Protein AF-A0A0Q7NGW6-F1 (afdb_monomer)

Sequence (98 aa):
MIEFGANHELYEGIARLDIEKLDEERQQFIKSQLGRSVDELEMTAFARRALKKIGCDTVGKILAASEADFQRVKWVGEVRSRNMMNIATAAVMEYLSG

Solvent-accessible surface area (backbone atoms only — not comparable to full-atom values): 5706 Å² total; per-residue (Å²): 136,91,82,80,57,88,88,35,79,87,36,50,68,64,74,65,56,58,64,66,61,52,49,52,53,50,52,52,50,53,54,53,56,34,62,34,50,46,84,78,42,79,67,55,76,64,58,52,52,45,33,46,75,70,67,31,48,23,44,41,45,52,75,69,54,51,56,71,57,42,36,71,34,90,97,26,50,74,76,50,8,50,54,52,48,50,53,53,51,48,26,48,51,51,63,76,72,107

Nearest PDB structures (foldseek):
  3gfk-assembly1_B  TM=7.758E-01  e=6.351E-03  Bacillus subtilis
  8xbt-assembly1_K  TM=6.573E-01  e=1.526E-02  Homo sapiens
  8wa1-assembly1_A  TM=7.134E-01  e=1.455E-01  Nicotiana tabacum
  1t4g-assembly1_A  TM=6.477E-01  e=1.133E-01  Methanococcus voltae
  8faz-assembly1_C  TM=6.111E-01  e=1.367E-01  Homo sapiens

Secondary structure (DSSP, 8-state):
-----TTSGGGHHHHT--HHHHHH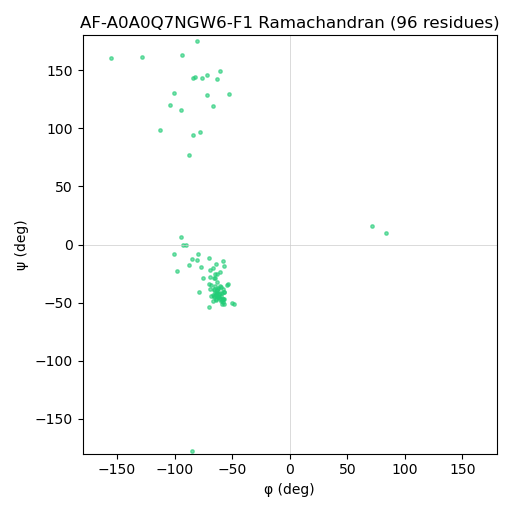HHHHHHHHHHT-BGGGS---HHHHHHHHHTT--BHHHHHH--HHHHHTSTT--HHHHHHHHHHHHHHHHHHHH-

Mean predicted aligned error: 6.02 Å

Foldseek 3Di:
DDDDDCPDPVNVVVVPDPPVVVVVVVVVVVVVQQAAFLVVFPDDPVLNVQCVVLVNGGLVSLVVDDLVSQCPRPPQDNVNSVVSSVRSVVRSVVVVVD

Structure (mmCIF, N/CA/C/O backbone):
data_AF-A0A0Q7NGW6-F1
#
_entry.id   AF-A0A0Q7NGW6-F1
#
loop_
_atom_site.group_PDB
_atom_site.id
_atom_site.type_symbol
_atom_site.label_atom_id
_atom_site.label_alt_id
_atom_site.label_comp_id
_atom_site.label_asym_id
_atom_site.label_entity_id
_atom_site.label_seq_id
_atom_site.pdbx_PDB_ins_code
_atom_site.Cartn_x
_atom_site.Cartn_y
_atom_site.Cartn_z
_atom_site.occupancy
_atom_site.B_iso_or_equiv
_atom_site.auth_seq_id
_atom_site.auth_comp_id
_atom_site.auth_asym_id
_atom_site.auth_atom_id
_atom_site.pdbx_PDB_model_num
ATOM 1 N N . MET A 1 1 ? -8.128 6.531 48.037 1.00 56.03 1 MET A N 1
ATOM 2 C CA . MET A 1 1 ? -8.332 6.037 46.662 1.00 56.03 1 MET A CA 1
ATOM 3 C C . MET A 1 1 ? -9.795 5.646 46.578 1.00 56.03 1 MET A C 1
ATOM 5 O O . MET A 1 1 ? -10.223 4.878 47.427 1.00 56.03 1 MET A O 1
ATOM 9 N N . ILE A 1 2 ? -10.579 6.288 45.712 1.00 71.94 2 ILE A N 1
ATOM 10 C CA . ILE A 1 2 ? -11.995 5.944 45.520 1.00 71.94 2 ILE A CA 1
ATOM 11 C C . ILE A 1 2 ? -12.015 4.969 44.349 1.00 71.94 2 ILE A C 1
ATOM 13 O O . ILE A 1 2 ? -11.591 5.334 43.256 1.00 71.94 2 ILE A O 1
ATOM 17 N N . GLU A 1 3 ? -12.424 3.730 44.597 1.00 67.50 3 GLU A N 1
ATOM 18 C CA . GLU A 1 3 ? -12.602 2.725 43.552 1.00 67.50 3 GLU A CA 1
ATOM 19 C C . GLU A 1 3 ? -14.089 2.618 43.225 1.00 67.50 3 GLU A C 1
ATOM 21 O O . GLU A 1 3 ? -14.933 2.515 44.117 1.00 67.50 3 GLU A O 1
ATOM 26 N N . PHE A 1 4 ? -14.412 2.675 41.938 1.00 72.50 4 PHE A N 1
ATOM 27 C CA . PHE A 1 4 ? -15.775 2.570 41.441 1.00 72.50 4 PHE A CA 1
ATOM 28 C C . PHE A 1 4 ? -15.975 1.174 40.849 1.00 72.50 4 PHE A C 1
ATOM 30 O O . PHE A 1 4 ? -15.255 0.775 39.935 1.00 72.50 4 PHE A O 1
ATOM 37 N N . GLY A 1 5 ? -16.929 0.417 41.394 1.00 75.44 5 GLY A N 1
ATOM 38 C CA . GLY A 1 5 ? -17.286 -0.914 40.896 1.00 75.44 5 GLY A CA 1
ATOM 39 C C . GLY A 1 5 ? -18.218 -0.865 39.680 1.00 75.44 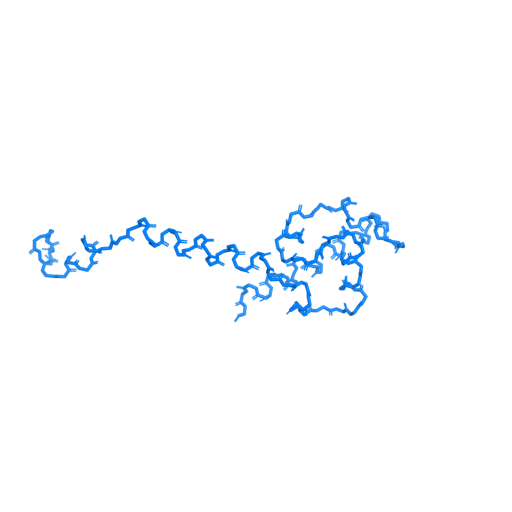5 GLY A C 1
ATOM 40 O O . GLY A 1 5 ? -18.729 0.192 39.317 1.00 75.44 5 GLY A O 1
ATOM 41 N N . ALA A 1 6 ? -18.509 -2.032 39.098 1.00 76.00 6 ALA A N 1
ATOM 42 C CA . ALA A 1 6 ? -19.343 -2.184 37.896 1.00 76.00 6 ALA A CA 1
ATOM 43 C C . ALA A 1 6 ? -20.780 -1.617 38.008 1.00 76.00 6 ALA A C 1
ATOM 45 O O . ALA A 1 6 ? -21.448 -1.446 36.995 1.00 76.00 6 ALA A O 1
ATOM 46 N N . ASN A 1 7 ? -21.245 -1.304 39.223 1.00 81.50 7 ASN A N 1
ATOM 47 C CA . ASN A 1 7 ? -22.559 -0.707 39.492 1.0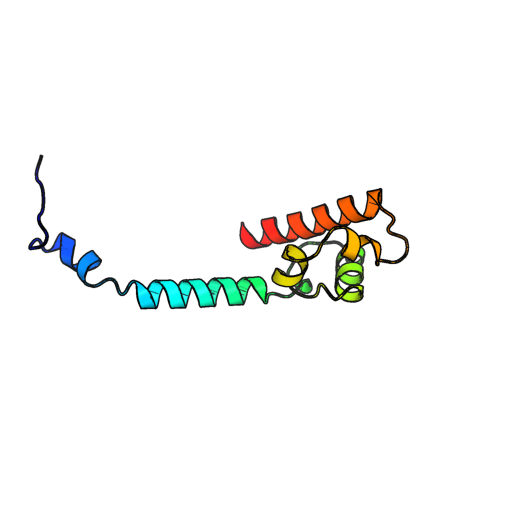0 81.50 7 ASN A CA 1
ATOM 48 C C . ASN A 1 7 ? -22.552 0.835 39.492 1.00 81.50 7 ASN A C 1
ATOM 50 O O . ASN A 1 7 ? -23.581 1.448 39.763 1.00 81.50 7 ASN A O 1
ATOM 54 N N . HIS A 1 8 ? -21.399 1.473 39.274 1.00 85.19 8 HIS A N 1
ATOM 55 C CA . HIS A 1 8 ? -21.283 2.929 39.269 1.00 85.19 8 HIS A CA 1
ATOM 56 C C . HIS A 1 8 ? -21.653 3.509 37.896 1.00 85.19 8 HIS A C 1
ATOM 58 O O . HIS A 1 8 ? -21.283 2.948 36.869 1.00 85.19 8 HIS A O 1
ATOM 64 N N . GLU A 1 9 ? -22.311 4.670 37.863 1.00 82.88 9 GLU A N 1
ATOM 65 C CA . GLU A 1 9 ? -22.767 5.351 36.634 1.00 82.88 9 GLU A CA 1
ATOM 66 C C . GLU A 1 9 ? -21.649 5.584 35.599 1.00 82.88 9 GLU A C 1
ATOM 68 O O . GLU A 1 9 ? -21.856 5.440 34.396 1.00 82.88 9 GLU A O 1
ATOM 73 N N . LEU A 1 10 ? -20.423 5.839 36.066 1.00 81.50 10 LEU A N 1
ATOM 74 C CA . LEU A 1 10 ? -19.235 5.986 35.213 1.00 81.50 10 LEU A CA 1
ATOM 75 C C . LEU A 1 10 ? -18.863 4.702 34.443 1.00 81.50 10 LEU A C 1
ATOM 77 O O . LEU A 1 10 ? -18.108 4.774 33.476 1.00 81.50 10 LEU A O 1
ATOM 81 N N . TYR A 1 11 ? -19.377 3.537 34.851 1.00 81.25 11 TYR A N 1
ATOM 82 C CA . TYR A 1 11 ? -19.137 2.246 34.202 1.00 81.25 11 TYR A CA 1
ATOM 83 C C . TYR A 1 11 ? -20.133 1.957 33.065 1.00 81.25 11 TYR A C 1
ATOM 85 O O . TYR A 1 11 ? -19.847 1.129 32.19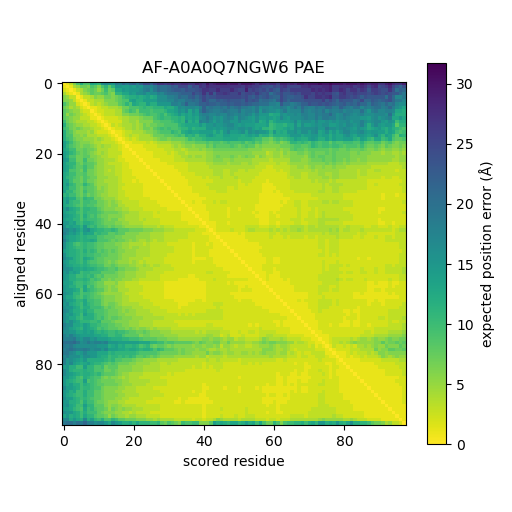8 1.00 81.25 11 TYR A O 1
ATOM 93 N N . GLU A 1 12 ? -21.276 2.660 33.009 1.00 81.81 12 GLU A N 1
ATOM 94 C CA . GLU A 1 12 ? -22.315 2.412 31.997 1.00 81.81 12 GLU A CA 1
ATOM 95 C C . GLU A 1 12 ? -21.801 2.592 30.565 1.00 81.81 12 GLU A C 1
ATOM 97 O O . GLU A 1 12 ? -22.193 1.843 29.673 1.00 81.81 12 GLU A O 1
ATOM 102 N N . GLY A 1 13 ? -20.908 3.560 30.338 1.00 81.88 13 GLY A N 1
ATOM 103 C CA . GLY A 1 13 ? -20.331 3.809 29.017 1.00 81.88 13 GLY A CA 1
ATOM 104 C C . GLY A 1 13 ? -19.529 2.620 28.489 1.00 81.88 13 GLY A C 1
ATOM 105 O O . GLY A 1 13 ? -19.623 2.302 27.310 1.00 81.88 13 GLY A O 1
ATOM 106 N N . ILE A 1 14 ? -18.796 1.926 29.367 1.00 82.25 14 ILE A N 1
ATOM 107 C CA . ILE A 1 14 ? -18.006 0.745 28.998 1.00 82.25 14 ILE A CA 1
ATOM 108 C C . ILE A 1 14 ? -18.909 -0.483 28.868 1.00 82.25 14 ILE A C 1
ATOM 110 O O . ILE A 1 14 ? -18.765 -1.250 27.923 1.00 82.25 14 ILE A O 1
ATOM 114 N N . ALA A 1 15 ? -19.876 -0.651 29.774 1.00 82.19 15 ALA A N 1
ATOM 115 C CA . ALA A 1 15 ? -20.822 -1.766 29.731 1.00 82.19 15 ALA A CA 1
ATOM 116 C C . ALA A 1 15 ? -21.721 -1.754 28.480 1.00 82.19 15 ALA A C 1
ATOM 118 O O . ALA A 1 15 ? -22.206 -2.801 28.061 1.00 82.19 15 ALA A O 1
ATOM 119 N N . ARG A 1 16 ? -21.947 -0.575 27.887 1.00 85.50 16 ARG A N 1
ATOM 120 C CA . ARG A 1 16 ? -22.726 -0.388 26.653 1.00 85.50 16 ARG A CA 1
ATOM 121 C C . ARG A 1 16 ? -21.878 -0.398 25.377 1.00 85.50 16 ARG A C 1
ATOM 123 O O . ARG A 1 16 ? -22.443 -0.222 24.299 1.00 85.50 16 ARG A O 1
ATOM 130 N N . LEU A 1 17 ? -20.554 -0.564 25.471 1.00 86.94 17 LEU A N 1
ATOM 131 C CA . LEU A 1 17 ? -19.704 -0.683 24.285 1.00 86.94 17 LEU A CA 1
ATOM 132 C C . LEU A 1 17 ? -20.028 -1.978 23.547 1.00 86.94 17 LEU A C 1
ATOM 134 O O . LEU A 1 17 ? -19.826 -3.077 24.058 1.00 86.94 17 LEU A O 1
ATOM 138 N N . ASP A 1 18 ? -20.468 -1.824 22.308 1.00 90.56 18 ASP A N 1
ATOM 139 C CA . ASP A 1 18 ? -20.589 -2.926 21.371 1.00 90.56 18 ASP A CA 1
ATOM 140 C C . ASP A 1 18 ? -19.222 -3.164 20.710 1.00 90.56 18 ASP A C 1
ATOM 142 O O . ASP A 1 18 ? -18.826 -2.481 19.762 1.00 90.56 18 ASP A O 1
ATOM 146 N N . ILE A 1 19 ? -18.454 -4.088 21.293 1.00 89.12 19 ILE A N 1
ATOM 147 C CA . ILE A 1 19 ? -17.092 -4.415 20.848 1.00 89.12 19 ILE A CA 1
ATOM 148 C C . ILE A 1 19 ? -17.108 -5.019 19.439 1.00 89.12 19 ILE A C 1
ATOM 150 O O . ILE A 1 19 ? -16.199 -4.745 18.654 1.00 89.12 19 ILE A O 1
ATOM 154 N N . GLU A 1 20 ? -18.128 -5.816 19.114 1.00 91.94 20 GLU A N 1
ATOM 155 C CA . GLU A 1 20 ? -18.264 -6.461 17.805 1.00 91.94 20 GLU A CA 1
ATOM 156 C C . GLU A 1 20 ? -18.497 -5.407 16.728 1.00 91.94 20 GLU A C 1
ATOM 158 O O . GLU A 1 20 ? -17.751 -5.346 15.749 1.00 91.94 20 GLU A O 1
ATOM 163 N N . LYS A 1 21 ? -19.438 -4.490 16.967 1.00 92.50 21 LYS A N 1
ATOM 164 C CA . LYS A 1 21 ? -19.686 -3.364 16.065 1.00 92.50 21 LYS A CA 1
ATOM 165 C C . LYS A 1 21 ? -18.448 -2.487 15.868 1.00 92.50 21 LYS A C 1
ATOM 167 O O . LYS A 1 21 ? -18.152 -2.087 14.744 1.00 92.50 21 LYS A O 1
ATOM 172 N N . LEU A 1 22 ? -17.700 -2.204 16.936 1.00 90.31 22 LEU A N 1
ATOM 173 C CA . LEU A 1 22 ? -16.462 -1.425 16.839 1.00 90.31 22 LEU A CA 1
ATOM 174 C C . LEU A 1 22 ? -15.401 -2.137 15.980 1.00 90.31 22 LEU A C 1
ATOM 176 O O . LEU A 1 22 ? -14.681 -1.483 15.221 1.00 90.31 22 LEU A O 1
ATOM 180 N N . ASP A 1 23 ? -15.286 -3.465 16.086 1.00 93.94 23 ASP A N 1
ATOM 181 C CA . ASP A 1 23 ? -14.384 -4.238 15.229 1.00 93.94 23 ASP A CA 1
ATOM 182 C C . ASP A 1 23 ? -14.841 -4.217 13.766 1.00 93.94 23 ASP A C 1
ATOM 184 O O . ASP A 1 23 ? -14.025 -3.977 12.876 1.00 93.94 23 ASP A O 1
ATOM 188 N N . GLU A 1 24 ? -16.138 -4.375 13.497 1.00 95.62 24 GLU A N 1
ATOM 189 C CA . GLU A 1 24 ? -16.684 -4.279 12.140 1.00 95.62 24 GLU A CA 1
ATOM 190 C C . GLU A 1 24 ? -16.404 -2.914 11.500 1.00 95.62 24 GLU A C 1
ATOM 192 O O . GLU A 1 24 ? -15.910 -2.850 10.370 1.00 95.62 24 GLU A O 1
ATOM 197 N N . GLU A 1 25 ? -16.663 -1.821 12.222 1.00 95.69 25 GLU A N 1
ATOM 198 C CA . GLU A 1 25 ? -16.388 -0.455 11.764 1.00 95.69 25 GLU A CA 1
ATOM 199 C C . GLU A 1 25 ? -14.894 -0.260 11.473 1.00 95.69 25 GLU A C 1
ATOM 201 O O . GLU A 1 25 ? -14.516 0.257 10.416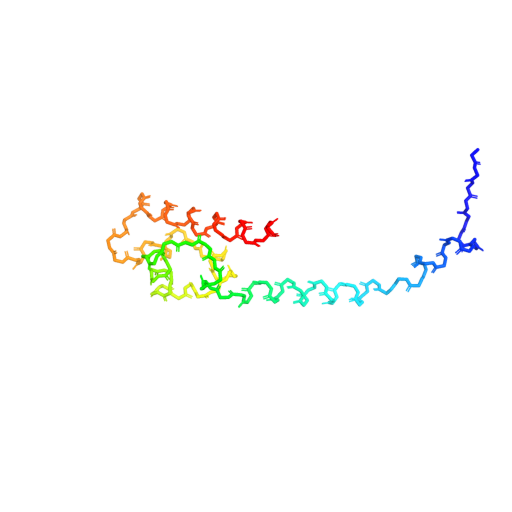 1.00 95.69 25 GLU A O 1
ATOM 206 N N . ARG A 1 26 ? -14.022 -0.752 12.360 1.00 95.31 26 ARG A N 1
ATOM 207 C CA . ARG A 1 26 ? -12.568 -0.717 12.163 1.00 95.31 26 ARG A CA 1
ATOM 208 C C . ARG A 1 26 ? -12.140 -1.518 10.934 1.00 95.31 26 ARG A C 1
ATOM 210 O O . ARG A 1 26 ? -11.331 -1.038 10.139 1.00 95.31 26 ARG A O 1
ATOM 217 N N . GLN A 1 27 ? -12.666 -2.727 10.752 1.00 96.50 27 GLN A N 1
ATOM 218 C CA . GLN A 1 27 ? -12.356 -3.567 9.595 1.00 96.50 27 GLN A CA 1
ATOM 219 C C . GLN A 1 27 ? -12.814 -2.915 8.288 1.00 96.50 27 GLN A C 1
ATOM 221 O O . GLN A 1 27 ? -12.082 -2.948 7.295 1.00 96.50 27 GLN A O 1
ATOM 226 N N . GLN A 1 28 ? -14.003 -2.307 8.273 1.00 97.50 28 GLN A N 1
ATOM 227 C CA . GLN A 1 28 ? -14.509 -1.558 7.123 1.00 97.50 28 GLN A CA 1
ATOM 228 C C . GLN A 1 28 ? -13.625 -0.350 6.814 1.00 97.50 28 GLN A C 1
ATOM 230 O O . GLN A 1 28 ? -13.256 -0.146 5.655 1.00 97.50 28 GLN A O 1
ATOM 235 N N . PHE A 1 29 ? -13.213 0.398 7.841 1.00 96.06 29 PHE A N 1
ATOM 236 C CA . PHE A 1 29 ? -12.290 1.513 7.679 1.00 96.06 29 PHE A CA 1
ATOM 237 C C . PHE A 1 29 ? -10.964 1.055 7.060 1.00 96.06 29 PHE A C 1
ATOM 239 O O . PHE A 1 29 ? -10.571 1.587 6.023 1.00 96.06 29 PHE A O 1
ATOM 246 N N . ILE A 1 30 ? -10.321 0.014 7.600 1.00 95.69 30 ILE A N 1
ATOM 247 C CA . ILE A 1 30 ? -9.061 -0.523 7.058 1.00 95.69 30 ILE A CA 1
ATOM 248 C C . ILE A 1 30 ? -9.231 -0.961 5.599 1.00 95.69 30 ILE A C 1
ATOM 250 O O . ILE A 1 30 ? -8.427 -0.585 4.746 1.00 95.69 30 ILE A O 1
ATOM 254 N N . LYS A 1 31 ? -10.297 -1.710 5.279 1.00 97.38 31 LYS A N 1
ATOM 255 C CA . LYS A 1 31 ? -10.594 -2.119 3.894 1.00 97.38 31 LYS A CA 1
ATOM 256 C C . LYS A 1 31 ? -10.733 -0.912 2.968 1.00 97.38 31 LYS A C 1
ATOM 258 O O . LYS A 1 31 ? -10.215 -0.948 1.854 1.00 97.38 31 LYS A O 1
ATOM 263 N N . SER A 1 32 ? -11.390 0.152 3.433 1.00 97.19 32 SER A N 1
ATOM 264 C CA . SER A 1 32 ? -11.551 1.378 2.652 1.00 97.19 32 SER A CA 1
ATOM 265 C C . SER A 1 32 ? -10.208 2.047 2.355 1.00 97.19 32 SER A C 1
ATOM 267 O O . SER A 1 32 ? -9.985 2.435 1.213 1.00 97.19 32 SER A O 1
ATOM 269 N N . GLN A 1 33 ? -9.288 2.094 3.329 1.00 96.94 33 GLN A N 1
ATOM 270 C CA . GLN A 1 33 ? -7.949 2.670 3.153 1.00 96.94 33 GLN A CA 1
ATOM 271 C C . GLN A 1 33 ? -7.085 1.830 2.206 1.00 96.94 33 GLN A C 1
ATOM 273 O O . GLN A 1 33 ? -6.461 2.361 1.292 1.00 96.94 33 GLN A O 1
ATOM 278 N N . LEU A 1 34 ? -7.097 0.502 2.346 1.00 97.44 34 LEU A N 1
ATOM 279 C CA . LEU A 1 34 ? -6.361 -0.396 1.446 1.00 97.44 34 LEU A CA 1
ATOM 280 C C . LEU A 1 34 ? -6.897 -0.363 0.002 1.00 97.44 34 LEU A C 1
ATOM 282 O O . LEU A 1 34 ? -6.158 -0.658 -0.941 1.00 97.44 34 LEU A O 1
ATOM 286 N N . GLY A 1 35 ? -8.172 -0.006 -0.177 1.00 97.81 35 GLY A N 1
ATOM 287 C CA . GLY A 1 35 ? -8.819 0.163 -1.479 1.00 97.81 35 GLY A CA 1
ATOM 288 C C . GLY A 1 35 ? -8.524 1.494 -2.176 1.00 97.81 35 GLY A C 1
ATOM 289 O O . GLY A 1 35 ? -8.900 1.651 -3.337 1.00 97.81 35 GLY A O 1
ATOM 290 N N . ARG A 1 36 ? -7.857 2.443 -1.505 1.00 97.88 36 ARG A N 1
ATOM 291 C CA . ARG A 1 36 ? -7.540 3.768 -2.058 1.00 97.88 36 ARG A CA 1
ATOM 292 C C . ARG A 1 36 ? -6.617 3.674 -3.256 1.00 97.88 36 ARG A C 1
ATOM 294 O O . ARG A 1 36 ? -5.724 2.823 -3.301 1.00 97.88 36 ARG A O 1
ATOM 301 N N . SER A 1 37 ? -6.847 4.541 -4.237 1.00 97.81 37 SER A N 1
ATOM 302 C CA . SER A 1 37 ? -6.107 4.495 -5.493 1.00 97.81 37 SER A CA 1
ATOM 303 C C . SER A 1 37 ? -4.670 4.967 -5.303 1.00 97.81 37 SER A C 1
ATOM 305 O O . SER A 1 37 ? -4.408 5.933 -4.591 1.00 97.81 37 SER A O 1
ATOM 307 N N . VAL A 1 38 ? -3.738 4.372 -6.052 1.00 96.94 38 VAL A N 1
ATOM 308 C CA . VAL A 1 38 ? -2.371 4.892 -6.193 1.00 96.94 38 VAL A CA 1
ATOM 309 C C . VAL A 1 38 ? -2.349 6.332 -6.716 1.00 96.94 38 VAL A C 1
ATOM 311 O O . VAL A 1 38 ? -1.335 7.000 -6.568 1.00 96.94 38 VAL A O 1
ATOM 314 N N . ASP A 1 39 ? -3.427 6.831 -7.333 1.00 96.31 39 ASP A N 1
ATOM 315 C CA . ASP A 1 39 ? -3.554 8.226 -7.776 1.00 96.31 39 ASP A CA 1
ATOM 316 C C . ASP A 1 39 ? -3.668 9.235 -6.621 1.00 96.31 39 ASP A C 1
ATOM 318 O O . ASP A 1 39 ? -3.304 10.392 -6.806 1.00 96.31 39 ASP A O 1
ATOM 322 N N . GLU A 1 40 ? -4.092 8.795 -5.435 1.00 95.88 40 GLU A N 1
ATOM 323 C CA . GLU A 1 40 ? -4.212 9.638 -4.235 1.00 95.88 40 GLU A CA 1
ATOM 324 C C . GLU A 1 40 ? -2.866 9.834 -3.517 1.00 95.88 40 GLU A C 1
ATOM 326 O O . GLU A 1 40 ? -2.737 10.711 -2.672 1.00 95.88 40 GLU A O 1
ATOM 331 N N . LEU A 1 41 ? -1.848 9.041 -3.868 1.00 96.19 41 LEU A N 1
ATOM 332 C CA . LEU A 1 41 ? -0.537 9.085 -3.223 1.00 96.19 41 LEU A CA 1
ATOM 333 C C . LEU A 1 41 ? 0.354 10.196 -3.792 1.00 96.19 41 LEU A C 1
ATOM 335 O O . LEU A 1 41 ? 0.386 10.435 -5.008 1.00 96.19 41 LEU A O 1
ATOM 339 N N . GLU A 1 42 ? 1.163 10.816 -2.939 1.00 93.50 42 GLU A N 1
ATOM 340 C CA . GLU A 1 42 ? 2.160 11.806 -3.348 1.00 93.50 42 GLU A CA 1
ATOM 341 C C . GLU A 1 42 ? 3.397 11.116 -3.938 1.00 93.50 42 GLU A C 1
ATOM 343 O O . GLU A 1 42 ? 4.286 10.627 -3.251 1.00 93.50 42 GLU A O 1
ATOM 348 N N . MET A 1 43 ? 3.448 11.023 -5.269 1.00 92.12 43 MET A N 1
ATOM 349 C CA . MET A 1 43 ? 4.571 10.414 -5.981 1.00 92.12 43 MET A CA 1
ATOM 350 C C . MET A 1 43 ? 4.712 10.943 -7.406 1.00 92.12 43 MET A C 1
ATOM 352 O O . MET A 1 43 ? 3.765 11.446 -8.022 1.00 92.12 43 MET A O 1
ATOM 356 N N . THR A 1 44 ? 5.907 10.763 -7.972 1.00 93.19 44 THR A N 1
ATOM 357 C CA . THR A 1 44 ? 6.195 11.166 -9.354 1.00 93.19 44 THR A CA 1
ATOM 358 C C . THR A 1 44 ? 5.298 10.439 -10.364 1.00 93.19 44 THR A C 1
ATOM 360 O O . THR A 1 44 ? 4.941 9.268 -10.202 1.00 93.19 44 THR A O 1
ATOM 363 N N . ALA A 1 45 ? 4.997 11.099 -11.487 1.00 94.19 45 ALA A N 1
ATOM 364 C CA . ALA A 1 45 ? 4.222 10.500 -12.579 1.00 94.19 45 ALA A CA 1
ATOM 365 C C . ALA A 1 45 ? 4.887 9.247 -13.184 1.00 94.19 45 ALA A C 1
ATOM 367 O O . ALA A 1 45 ? 4.218 8.410 -13.795 1.00 94.19 45 ALA A O 1
ATOM 368 N N . PHE A 1 46 ? 6.210 9.107 -13.056 1.00 91.25 46 PHE A N 1
ATOM 369 C CA . PHE A 1 46 ? 6.908 7.884 -13.445 1.00 91.25 46 PHE A CA 1
ATOM 370 C C . PHE A 1 46 ? 6.572 6.729 -12.498 1.00 91.25 46 PHE A C 1
ATOM 372 O O . PHE A 1 46 ? 6.090 5.704 -12.977 1.00 91.25 46 PHE A O 1
ATOM 379 N N . ALA A 1 47 ? 6.758 6.915 -11.185 1.00 92.12 47 ALA A N 1
ATOM 380 C CA . ALA A 1 47 ? 6.486 5.888 -10.177 1.00 92.12 47 ALA A CA 1
ATOM 381 C C . ALA A 1 47 ? 5.029 5.410 -10.249 1.00 92.12 47 ALA A C 1
ATOM 383 O O . ALA A 1 47 ? 4.771 4.216 -10.372 1.00 92.12 47 ALA A O 1
ATOM 384 N N . ARG A 1 48 ? 4.081 6.349 -10.333 1.00 95.38 48 ARG A N 1
ATOM 385 C CA . ARG A 1 48 ? 2.648 6.050 -10.456 1.00 95.38 48 ARG A CA 1
ATOM 386 C C . ARG A 1 48 ? 2.321 5.190 -11.679 1.00 95.38 48 ARG A C 1
ATOM 388 O O . ARG A 1 48 ? 1.613 4.191 -11.586 1.00 95.38 48 ARG A O 1
ATOM 395 N N . ARG A 1 49 ? 2.871 5.543 -12.848 1.00 94.88 49 ARG A N 1
ATOM 396 C CA . ARG A 1 49 ? 2.681 4.759 -14.083 1.00 94.88 49 ARG A CA 1
ATOM 397 C C . ARG A 1 49 ? 3.382 3.404 -14.024 1.00 94.88 49 ARG A C 1
ATOM 399 O O . ARG A 1 49 ? 2.871 2.448 -14.598 1.00 94.88 49 ARG A O 1
ATOM 406 N N . ALA A 1 50 ? 4.543 3.318 -13.380 1.00 93.88 50 ALA A N 1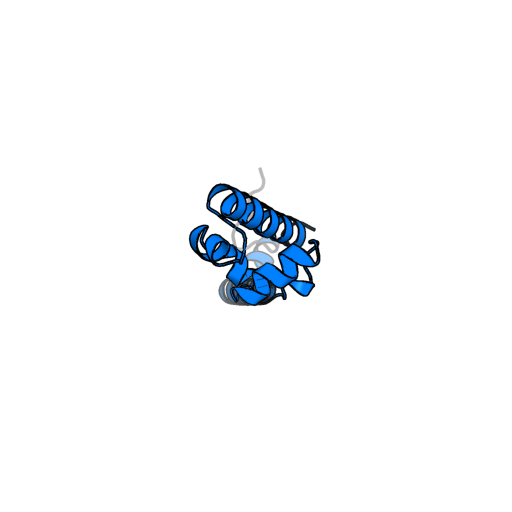
ATOM 407 C CA . ALA A 1 50 ? 5.269 2.067 -13.196 1.00 93.88 50 ALA A CA 1
ATOM 408 C C . ALA A 1 50 ? 4.473 1.084 -12.325 1.00 93.88 50 ALA A C 1
ATOM 410 O O . ALA A 1 50 ? 4.269 -0.051 -12.747 1.00 93.88 50 ALA A O 1
ATOM 411 N N . LEU A 1 51 ? 3.942 1.550 -11.190 1.00 95.12 51 LEU A N 1
ATOM 412 C CA . LEU A 1 51 ? 3.084 0.776 -10.288 1.00 95.12 51 LEU A CA 1
ATOM 413 C C . LEU A 1 51 ? 1.831 0.248 -10.999 1.00 95.12 51 LEU A C 1
ATOM 415 O O . LEU A 1 51 ? 1.575 -0.957 -10.998 1.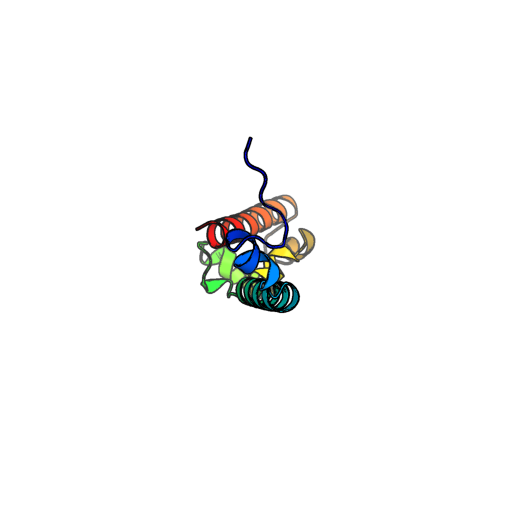00 95.12 51 LEU A O 1
ATOM 419 N N . LYS A 1 52 ? 1.112 1.118 -11.719 1.00 95.69 52 LYS A N 1
ATOM 420 C CA . LYS A 1 52 ? -0.060 0.708 -12.510 1.00 95.69 52 LYS A CA 1
ATOM 421 C C . LYS A 1 52 ? 0.272 -0.364 -13.553 1.00 95.69 52 LYS A C 1
ATOM 423 O O . LYS A 1 52 ? -0.507 -1.292 -13.741 1.00 95.69 52 LYS A O 1
ATOM 428 N N . LYS A 1 53 ? 1.439 -0.286 -14.206 1.00 94.88 53 LYS A N 1
ATOM 429 C CA . LYS A 1 53 ? 1.872 -1.286 -15.204 1.00 94.88 53 LYS A CA 1
ATOM 430 C C . LYS A 1 53 ? 2.118 -2.674 -14.616 1.00 94.88 53 LYS A C 1
ATOM 432 O O . LYS A 1 53 ? 1.966 -3.651 -15.343 1.00 94.88 53 LYS A O 1
ATOM 437 N N . ILE A 1 54 ? 2.498 -2.766 -13.344 1.00 95.25 54 ILE A N 1
ATOM 438 C CA . ILE A 1 54 ? 2.680 -4.049 -12.647 1.00 95.25 54 ILE A CA 1
ATOM 439 C C . ILE A 1 54 ? 1.435 -4.480 -11.862 1.00 95.25 54 ILE A C 1
ATOM 441 O O . ILE A 1 54 ? 1.475 -5.490 -11.169 1.00 95.25 54 ILE A O 1
ATOM 445 N N . GLY A 1 55 ? 0.318 -3.756 -12.000 1.00 95.69 55 GLY A N 1
ATOM 446 C CA . GLY A 1 55 ? -0.954 -4.079 -11.347 1.00 95.69 55 GLY A CA 1
ATOM 447 C C . GLY A 1 55 ? -1.075 -3.583 -9.904 1.00 95.69 55 GLY A C 1
ATOM 448 O O . GLY A 1 55 ? -2.029 -3.950 -9.223 1.00 95.69 55 GLY A O 1
ATOM 449 N N . CYS A 1 56 ? -0.145 -2.746 -9.441 1.00 96.75 56 CYS A N 1
ATOM 450 C CA . CYS A 1 56 ? -0.195 -2.084 -8.137 1.00 96.75 56 CYS A CA 1
ATOM 451 C C . CYS A 1 56 ? -0.967 -0.760 -8.259 1.00 96.75 56 CYS A C 1
ATOM 453 O O . CYS A 1 56 ? -0.381 0.314 -8.372 1.00 96.75 56 CYS A O 1
ATOM 455 N N . ASP A 1 57 ? -2.293 -0.844 -8.320 1.00 97.31 57 ASP A N 1
ATOM 456 C CA . ASP A 1 57 ? -3.205 0.293 -8.515 1.00 97.31 57 ASP A CA 1
ATOM 457 C C . ASP A 1 57 ? -3.868 0.795 -7.220 1.00 97.31 57 ASP A C 1
ATOM 459 O O . ASP A 1 57 ? -4.480 1.865 -7.241 1.00 97.31 57 ASP A O 1
ATOM 463 N N . THR A 1 58 ? -3.710 0.081 -6.100 1.00 98.44 58 THR A N 1
ATOM 464 C CA . THR A 1 58 ? -4.214 0.487 -4.780 1.00 98.44 58 THR A CA 1
ATOM 465 C C . THR A 1 58 ? -3.141 0.449 -3.698 1.00 98.44 58 THR A C 1
ATOM 467 O O . THR A 1 58 ? -2.131 -0.250 -3.829 1.00 98.44 58 THR A O 1
ATOM 470 N N . VAL A 1 59 ? -3.401 1.152 -2.591 1.00 98.00 59 VAL A N 1
ATOM 471 C CA . VAL A 1 59 ? -2.579 1.130 -1.370 1.00 98.00 59 VAL A CA 1
ATOM 472 C C . VAL A 1 59 ? -2.301 -0.300 -0.907 1.00 98.00 59 VAL A C 1
ATOM 474 O O . VAL A 1 59 ? -1.149 -0.681 -0.706 1.00 98.00 59 VAL A O 1
ATOM 477 N N . GLY A 1 60 ? -3.342 -1.128 -0.800 1.00 97.75 60 GLY A N 1
ATOM 478 C CA . GLY A 1 60 ? -3.207 -2.510 -0.347 1.00 97.75 60 GLY A CA 1
ATOM 479 C C . GLY A 1 60 ? -2.345 -3.365 -1.273 1.00 97.75 60 GLY A C 1
ATOM 480 O O . GLY A 1 60 ? -1.554 -4.173 -0.793 1.00 97.75 60 GLY A O 1
ATOM 481 N N . LYS A 1 61 ? -2.434 -3.161 -2.595 1.00 98.25 61 LYS A N 1
ATOM 482 C CA . LYS A 1 61 ? -1.592 -3.898 -3.547 1.00 98.25 61 LYS A CA 1
ATOM 483 C C . LYS A 1 61 ? -0.126 -3.483 -3.474 1.00 98.25 61 LYS A C 1
ATOM 485 O O . LYS A 1 61 ? 0.729 -4.341 -3.635 1.00 98.25 61 LYS A O 1
ATOM 490 N N . ILE A 1 62 ? 0.167 -2.211 -3.199 1.00 97.31 62 ILE A N 1
ATOM 491 C CA . ILE A 1 62 ? 1.546 -1.746 -2.977 1.00 97.31 62 ILE A CA 1
ATOM 492 C C . ILE A 1 62 ? 2.130 -2.403 -1.723 1.00 97.31 62 ILE A C 1
ATOM 494 O O . ILE A 1 62 ? 3.234 -2.934 -1.782 1.00 97.31 62 ILE A O 1
ATOM 498 N N . LEU A 1 63 ? 1.383 -2.416 -0.613 1.00 96.50 63 LEU A N 1
ATOM 499 C CA . LEU A 1 63 ? 1.832 -3.028 0.646 1.00 96.50 63 LEU A CA 1
ATOM 500 C C . LEU A 1 63 ? 2.015 -4.550 0.550 1.00 96.50 63 LEU A C 1
ATOM 502 O O . LEU A 1 63 ? 2.840 -5.111 1.264 1.00 96.50 63 LEU A O 1
ATOM 506 N N . ALA A 1 64 ? 1.252 -5.215 -0.320 1.00 97.25 64 ALA A N 1
ATOM 507 C CA . ALA A 1 64 ? 1.360 -6.652 -0.563 1.00 97.25 64 ALA A CA 1
ATOM 508 C C . ALA A 1 64 ? 2.438 -7.031 -1.596 1.00 97.25 64 ALA A C 1
ATOM 510 O O . ALA A 1 64 ? 2.756 -8.212 -1.732 1.00 97.25 64 ALA A O 1
ATOM 511 N N . ALA A 1 65 ? 2.974 -6.065 -2.347 1.00 96.56 65 ALA A N 1
ATOM 512 C CA . ALA A 1 65 ? 3.933 -6.326 -3.412 1.00 96.56 65 ALA A CA 1
ATOM 513 C C . ALA A 1 65 ? 5.332 -6.638 -2.862 1.00 96.56 65 ALA A C 1
ATOM 515 O O . ALA A 1 65 ? 5.808 -6.038 -1.897 1.00 96.56 65 ALA A O 1
ATOM 516 N N . SER A 1 66 ? 6.019 -7.564 -3.524 1.00 95.75 66 SER A N 1
ATOM 517 C CA . SER A 1 66 ? 7.399 -7.943 -3.217 1.00 95.75 66 SER A CA 1
ATOM 518 C C . SER A 1 66 ? 8.400 -7.161 -4.068 1.00 95.75 66 SER A C 1
ATOM 520 O O . SER A 1 66 ? 8.054 -6.662 -5.136 1.00 95.75 66 SER A O 1
ATOM 522 N N . GLU A 1 67 ? 9.680 -7.125 -3.681 1.00 95.06 67 GLU A N 1
ATOM 523 C CA . GLU A 1 67 ? 10.735 -6.513 -4.512 1.00 95.06 67 GLU A CA 1
ATOM 524 C C . GLU A 1 67 ? 10.769 -7.105 -5.940 1.00 95.06 67 GLU A C 1
ATOM 526 O O . GLU A 1 67 ? 10.983 -6.376 -6.911 1.00 95.06 67 GLU A O 1
ATOM 531 N N . ALA A 1 68 ? 10.478 -8.403 -6.085 1.00 95.19 68 ALA A N 1
ATOM 532 C CA . ALA A 1 68 ? 10.406 -9.083 -7.378 1.00 95.19 68 ALA A CA 1
ATOM 533 C C . ALA A 1 68 ? 9.291 -8.526 -8.284 1.00 95.19 68 ALA A C 1
ATOM 535 O O . ALA A 1 68 ? 9.464 -8.450 -9.502 1.00 95.19 68 ALA A O 1
ATOM 536 N N . ASP A 1 69 ? 8.175 -8.062 -7.714 1.00 95.69 69 ASP A N 1
ATOM 537 C CA . ASP A 1 69 ? 7.115 -7.409 -8.485 1.00 95.69 69 ASP A CA 1
ATOM 538 C C . ASP A 1 69 ? 7.598 -6.085 -9.086 1.00 95.69 69 ASP A C 1
ATOM 540 O O . ASP A 1 69 ? 7.327 -5.789 -10.253 1.00 95.69 69 ASP A O 1
ATOM 544 N N . PHE A 1 70 ? 8.395 -5.321 -8.334 1.00 94.38 70 PHE A N 1
ATOM 545 C CA . PHE A 1 70 ? 8.987 -4.066 -8.803 1.00 94.38 70 PHE A CA 1
ATOM 546 C C . PHE A 1 70 ? 10.062 -4.278 -9.879 1.00 94.38 70 PHE A C 1
ATOM 548 O O . PHE A 1 70 ? 10.221 -3.416 -10.746 1.00 94.38 70 PHE A O 1
ATOM 555 N N . GLN A 1 71 ? 10.755 -5.423 -9.888 1.00 94.62 71 GLN A N 1
ATOM 556 C CA . GLN A 1 71 ? 11.715 -5.783 -10.947 1.00 94.62 71 GLN A CA 1
ATOM 557 C C . GLN A 1 71 ? 11.048 -6.019 -12.311 1.00 94.62 71 GLN A C 1
ATOM 559 O O . GLN A 1 71 ? 11.699 -5.915 -13.350 1.00 94.62 71 GLN A O 1
ATOM 564 N N . ARG A 1 72 ? 9.733 -6.284 -12.352 1.00 92.94 72 ARG A N 1
ATOM 565 C CA . ARG A 1 72 ? 8.980 -6.434 -13.614 1.00 92.94 72 ARG A CA 1
ATOM 566 C C . ARG A 1 72 ? 8.808 -5.110 -14.363 1.00 92.94 72 ARG A C 1
ATOM 568 O O . ARG A 1 72 ? 8.389 -5.104 -15.523 1.00 92.94 72 ARG A O 1
ATOM 575 N N . VAL A 1 73 ? 9.109 -3.975 -13.729 1.00 91.38 73 VAL A N 1
ATOM 576 C CA . VAL A 1 73 ? 9.068 -2.668 -14.388 1.00 91.38 73 VAL A CA 1
ATOM 577 C C . VAL A 1 73 ? 10.235 -2.544 -15.366 1.00 91.38 73 VAL A C 1
ATOM 579 O O . VAL A 1 73 ? 11.401 -2.732 -15.030 1.00 91.38 73 VAL A O 1
ATOM 582 N N . LYS A 1 74 ? 9.927 -2.160 -16.609 1.00 87.00 74 LYS A N 1
ATOM 583 C CA . LYS A 1 74 ? 10.942 -1.938 -17.647 1.00 87.00 74 LYS A CA 1
ATOM 584 C C . LYS A 1 74 ? 12.027 -0.970 -17.145 1.00 87.00 74 LYS A C 1
ATOM 586 O O . LYS A 1 74 ? 11.699 0.133 -16.713 1.00 87.00 74 LYS A O 1
ATOM 591 N N . TRP A 1 75 ? 13.297 -1.361 -17.287 1.00 83.88 75 TRP A N 1
ATOM 592 C CA . TRP A 1 75 ? 14.492 -0.607 -16.855 1.00 83.88 75 TRP A CA 1
ATOM 593 C C . TRP A 1 75 ? 14.738 -0.535 -15.338 1.00 83.88 75 TRP A C 1
ATOM 595 O O . TRP A 1 75 ? 15.551 0.279 -14.879 1.00 83.88 75 TRP A O 1
ATOM 605 N N . VAL A 1 76 ? 14.076 -1.397 -14.566 1.00 88.19 76 VAL A N 1
ATOM 606 C CA . VAL A 1 76 ? 14.255 -1.529 -13.119 1.00 88.19 76 VAL A CA 1
ATOM 607 C C . VAL A 1 76 ? 14.891 -2.886 -12.824 1.00 88.19 76 VAL A C 1
ATOM 609 O O . VAL A 1 76 ? 14.223 -3.909 -12.817 1.00 88.19 76 VAL A O 1
ATOM 612 N N . GLY A 1 77 ? 16.211 -2.890 -12.626 1.00 89.69 77 GLY A N 1
ATOM 613 C CA . GLY A 1 77 ? 16.939 -4.053 -12.106 1.00 89.69 77 GLY A CA 1
ATOM 614 C C . GLY A 1 77 ? 16.926 -4.097 -10.575 1.00 89.69 77 GLY A C 1
ATOM 615 O O . GLY A 1 77 ? 16.378 -3.202 -9.937 1.00 89.69 77 GLY A O 1
ATOM 616 N N . GLU A 1 78 ? 17.605 -5.085 -9.999 1.00 89.19 78 GLU A N 1
ATOM 617 C CA . GLU A 1 78 ? 17.581 -5.422 -8.564 1.00 89.19 78 GLU A CA 1
ATOM 618 C C . GLU A 1 78 ? 17.780 -4.232 -7.604 1.00 89.19 78 GLU A C 1
ATOM 620 O O . GLU A 1 78 ? 16.964 -3.966 -6.729 1.00 89.19 78 GLU A O 1
ATOM 625 N N . VAL A 1 79 ? 18.816 -3.415 -7.796 1.00 90.25 79 VAL A N 1
ATOM 626 C CA . VAL A 1 79 ? 19.032 -2.253 -6.910 1.00 90.25 79 VAL A CA 1
ATOM 627 C C . VAL A 1 79 ? 17.908 -1.217 -7.053 1.00 90.25 79 VAL A C 1
ATOM 629 O O . VAL A 1 79 ? 17.466 -0.603 -6.081 1.00 90.25 79 VAL A O 1
ATOM 632 N N . ARG A 1 80 ? 17.420 -1.008 -8.281 1.00 92.50 80 ARG A N 1
ATOM 633 C CA . ARG A 1 80 ? 16.373 -0.018 -8.562 1.00 92.50 80 ARG A CA 1
ATOM 634 C C . ARG A 1 80 ? 14.995 -0.487 -8.099 1.00 92.50 80 ARG A C 1
ATOM 636 O O . ARG A 1 80 ? 14.188 0.373 -7.750 1.00 92.50 80 ARG A O 1
ATOM 643 N N . SER A 1 81 ? 14.724 -1.793 -8.071 1.00 95.19 81 SER A N 1
ATOM 644 C CA . SER A 1 81 ? 13.452 -2.324 -7.571 1.00 95.19 81 SER A CA 1
ATOM 645 C C . SER A 1 81 ? 13.273 -2.017 -6.100 1.00 95.19 81 SER A C 1
ATOM 647 O O . SER A 1 81 ? 12.216 -1.518 -5.724 1.00 95.19 81 SER A O 1
ATOM 649 N N . ARG A 1 82 ? 14.324 -2.198 -5.293 1.00 95.12 82 ARG A N 1
ATOM 650 C CA . ARG A 1 82 ? 14.284 -1.865 -3.867 1.00 95.12 82 ARG A CA 1
ATOM 651 C C . ARG A 1 82 ? 14.016 -0.386 -3.627 1.00 95.12 82 ARG A C 1
ATOM 653 O O . ARG A 1 82 ? 13.153 -0.036 -2.832 1.00 95.12 82 ARG A O 1
ATOM 660 N N . ASN A 1 83 ? 14.702 0.488 -4.363 1.00 93.81 83 ASN A N 1
ATOM 661 C CA . ASN A 1 83 ? 14.481 1.930 -4.253 1.00 93.81 83 ASN A CA 1
ATOM 662 C C . ASN A 1 83 ? 13.048 2.317 -4.634 1.00 93.81 83 ASN A C 1
ATOM 664 O O . ASN A 1 83 ? 12.427 3.125 -3.951 1.00 93.81 83 ASN A O 1
ATOM 668 N N . MET A 1 84 ? 12.507 1.736 -5.707 1.00 93.75 84 MET A N 1
ATOM 669 C CA . MET A 1 84 ? 11.143 2.033 -6.139 1.00 93.75 84 MET A CA 1
ATOM 670 C C . MET A 1 84 ? 10.090 1.485 -5.171 1.00 93.75 84 MET A C 1
ATOM 672 O O . MET A 1 84 ? 9.110 2.178 -4.910 1.00 93.75 84 MET A O 1
ATOM 676 N N . MET A 1 85 ? 10.315 0.295 -4.610 1.00 95.69 85 MET A N 1
ATOM 677 C CA . MET A 1 85 ? 9.488 -0.263 -3.542 1.00 95.69 85 MET A CA 1
ATOM 678 C C . MET A 1 85 ? 9.493 0.659 -2.322 1.00 95.69 85 MET A C 1
ATOM 680 O O . MET A 1 85 ? 8.429 1.043 -1.857 1.00 95.69 85 MET A O 1
ATOM 684 N N . ASN A 1 86 ? 10.666 1.106 -1.868 1.00 95.19 86 ASN A N 1
ATOM 685 C CA . ASN A 1 86 ? 10.779 2.017 -0.729 1.00 95.19 86 ASN A CA 1
ATOM 686 C C . ASN A 1 86 ? 10.056 3.348 -0.967 1.00 95.19 86 ASN A C 1
ATOM 688 O O . ASN A 1 86 ? 9.371 3.822 -0.069 1.00 95.19 86 ASN A O 1
ATOM 692 N N . ILE A 1 87 ? 10.162 3.931 -2.167 1.00 94.81 87 ILE A N 1
ATOM 693 C CA . ILE A 1 87 ? 9.426 5.155 -2.531 1.00 94.81 87 ILE A CA 1
ATOM 694 C C . ILE A 1 87 ? 7.913 4.919 -2.466 1.00 94.81 87 ILE A C 1
ATOM 696 O O . ILE A 1 87 ? 7.185 5.745 -1.925 1.00 94.81 87 ILE A O 1
ATOM 700 N N . ALA A 1 88 ? 7.432 3.799 -3.013 1.00 96.25 88 ALA A N 1
ATOM 701 C CA . ALA A 1 88 ? 6.009 3.475 -3.003 1.00 96.25 88 ALA A CA 1
ATOM 702 C C . ALA A 1 88 ? 5.494 3.232 -1.574 1.00 96.25 88 ALA A C 1
ATOM 704 O O . ALA A 1 88 ? 4.449 3.763 -1.206 1.00 96.25 88 ALA A O 1
ATOM 705 N N . THR A 1 89 ? 6.246 2.489 -0.760 1.00 96.81 89 THR A N 1
ATOM 706 C CA . THR A 1 89 ? 5.920 2.240 0.648 1.00 96.81 89 THR A CA 1
ATOM 707 C C . THR A 1 89 ? 5.944 3.529 1.462 1.00 96.81 89 THR A C 1
ATOM 709 O O . THR A 1 89 ? 5.031 3.749 2.247 1.00 96.81 89 THR A O 1
ATOM 712 N N . ALA A 1 90 ? 6.930 4.407 1.259 1.00 96.62 90 ALA A N 1
ATOM 713 C CA . ALA A 1 90 ? 6.996 5.700 1.938 1.00 96.62 90 ALA A CA 1
ATOM 714 C C . ALA A 1 90 ? 5.772 6.568 1.617 1.00 96.62 90 ALA A C 1
ATOM 716 O O . ALA A 1 90 ? 5.118 7.032 2.542 1.00 96.62 90 ALA A O 1
ATOM 717 N N . ALA A 1 91 ? 5.391 6.680 0.339 1.00 96.88 91 ALA A N 1
ATOM 718 C CA . ALA A 1 91 ? 4.203 7.434 -0.066 1.00 96.88 91 ALA A CA 1
ATOM 719 C C . ALA A 1 91 ? 2.908 6.873 0.555 1.00 96.88 91 ALA A C 1
ATOM 721 O O . ALA A 1 91 ? 2.007 7.628 0.91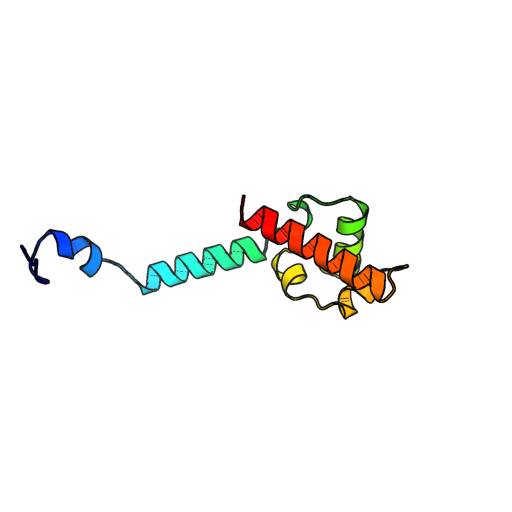3 1.00 96.88 91 ALA A O 1
ATOM 722 N N . VAL A 1 92 ? 2.808 5.546 0.706 1.00 97.44 92 VAL A N 1
ATOM 723 C CA . VAL A 1 92 ? 1.695 4.914 1.431 1.00 97.44 92 VAL A CA 1
ATOM 724 C C . VAL A 1 92 ? 1.721 5.276 2.917 1.00 97.44 92 VAL A C 1
ATOM 726 O O . VAL A 1 92 ? 0.676 5.596 3.474 1.00 97.44 92 VAL A O 1
ATOM 729 N N . MET A 1 93 ? 2.885 5.222 3.567 1.00 96.31 93 MET A N 1
ATOM 730 C CA . MET A 1 93 ? 3.003 5.552 4.991 1.00 96.31 93 MET A CA 1
ATOM 731 C C . MET A 1 93 ? 2.681 7.021 5.253 1.00 96.31 93 MET A C 1
ATOM 733 O O . MET A 1 93 ? 1.947 7.308 6.191 1.00 96.31 93 MET A O 1
ATOM 737 N N . GLU A 1 94 ? 3.161 7.927 4.401 1.00 95.69 94 GLU A N 1
ATOM 738 C CA . GLU A 1 94 ? 2.820 9.351 4.447 1.00 95.69 94 GLU A CA 1
ATOM 739 C C . GLU A 1 94 ? 1.305 9.545 4.349 1.00 95.69 94 GLU A C 1
ATOM 741 O O . GLU A 1 94 ? 0.725 10.143 5.251 1.00 95.69 94 GLU A O 1
ATOM 746 N N . TYR A 1 95 ? 0.657 8.941 3.344 1.00 95.75 95 TYR A N 1
ATOM 747 C CA . TYR A 1 95 ? -0.799 8.990 3.171 1.00 95.75 95 TYR A CA 1
ATOM 748 C C . TYR A 1 95 ? -1.579 8.472 4.386 1.00 95.75 95 TYR A C 1
ATOM 750 O O . TYR A 1 95 ? -2.599 9.044 4.744 1.00 95.75 95 TYR A O 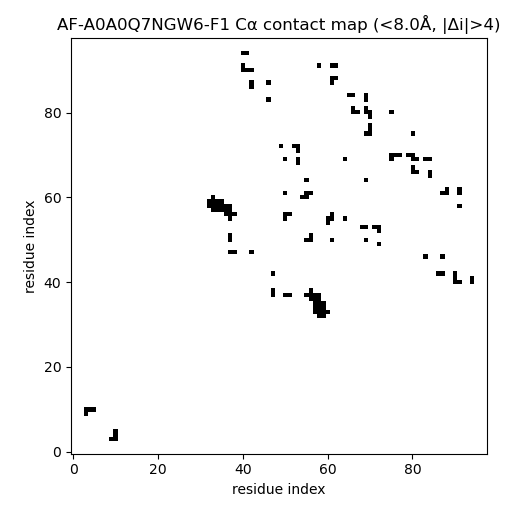1
ATOM 758 N N . LEU A 1 96 ? -1.126 7.380 5.012 1.00 93.88 96 LEU A N 1
ATOM 759 C CA . LEU A 1 96 ? -1.798 6.804 6.183 1.00 93.88 96 LEU A CA 1
ATOM 760 C C . LEU A 1 96 ? -1.523 7.579 7.482 1.00 93.88 96 LEU A C 1
ATOM 762 O O . LEU A 1 96 ? -2.240 7.380 8.461 1.00 93.88 96 LEU A O 1
ATOM 766 N N . SER A 1 97 ? -0.462 8.389 7.515 1.00 91.88 97 SER A N 1
ATOM 767 C CA . SER A 1 97 ? -0.040 9.153 8.696 1.00 91.88 97 SER A CA 1
ATOM 768 C C . SER A 1 97 ? -0.513 10.609 8.710 1.00 91.88 97 SER A C 1
ATOM 770 O O . SER A 1 97 ? -0.546 11.205 9.788 1.00 91.88 97 SER A O 1
ATOM 772 N N . GLY A 1 98 ? -0.821 11.170 7.535 1.00 80.88 98 GLY A N 1
ATOM 773 C CA . GLY A 1 98 ? -1.386 12.512 7.357 1.00 80.88 98 GLY A CA 1
ATOM 774 C C . GLY A 1 98 ? -2.893 12.540 7.553 1.00 80.88 98 GLY A C 1
ATOM 775 O O . GLY A 1 98 ? -3.375 13.577 8.058 1.00 80.88 98 GLY A O 1
#

Radius of gyration: 21.08 Å; Cα contacts (8 Å, |Δi|>4): 78; chains: 1; bounding box: 42×22×64 Å

pLDDT: mean 91.73, std 7.47, range [56.03, 98.44]